Protein AF-A0A3D0FQK7-F1 (afdb_monomer)

Radius of gyration: 13.72 Å; Cα contacts (8 Å, |Δi|>4): 48; chains: 1; bounding box: 20×18×44 Å

Nearest PDB structures (foldseek):
  4f3y-assembly1_B-2  TM=7.426E-01  e=3.500E-01  Burkholderia thailandensis E264
  1yl5-assembly1_A  TM=7.107E-01  e=2.839E-01  Mycobacterium tuberculosis
  6j0y-assembly2_B  TM=5.005E-01  e=2.301E+00  Saccharomyces cerevisiae S288C
  6j0w-assembly1_A  TM=3.943E-01  e=2.645E+00  Saccharomyces cerevisiae S288C
  6j0x-assembly4_D  TM=4.095E-01  e=2.837E+00  Saccharomyces cerevisiae S288C

Foldseek 3Di:
DADEEEAEPCVDPVNVVVVVVLVVDPSHPYYHYDYDDPPPDDPD

Mean predicted aligned error: 4.88 Å

Secondary structure (DSSP, 8-state):
--EEEEEE-TTSHHHHHHHHHHHH-TTEEEEEEE-PPP-S----

Sequence (44 aa):
MPMKIIITGATGYVGEGVLLELLRCEKVEKVLSVSRRPTGVLQG

Solvent-accessible surface area (backbone atoms only — not comparable to full-atom values): 2905 Å² total; per-residue (Å²): 132,66,38,77,44,79,44,64,60,48,87,40,82,66,29,37,55,51,49,58,49,52,77,68,35,88,58,44,71,47,77,47,79,53,74,88,72,87,82,81,74,79,89,124

Structure (mmCIF, N/CA/C/O backbone):
data_AF-A0A3D0FQK7-F1
#
_entry.id   AF-A0A3D0FQK7-F1
#
loop_
_atom_site.group_PDB
_atom_site.id
_atom_site.type_symbol
_atom_site.label_atom_id
_atom_site.label_alt_id
_atom_site.label_comp_id
_atom_site.label_asym_id
_atom_site.label_entity_id
_atom_site.label_seq_id
_atom_site.pdbx_PDB_ins_code
_atom_site.Cartn_x
_atom_site.Cartn_y
_atom_site.Cartn_z
_atom_site.occupancy
_atom_site.B_iso_or_equiv
_atom_site.auth_seq_id
_atom_site.auth_comp_id
_atom_site.auth_asym_id
_atom_site.auth_atom_id
_atom_site.pdbx_PDB_model_num
ATOM 1 N N . MET A 1 1 ? -6.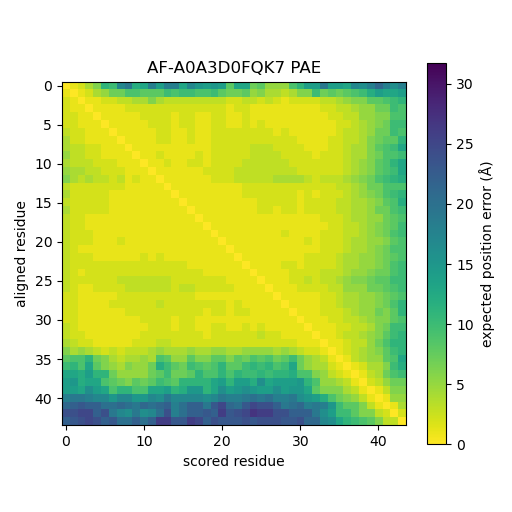226 12.312 14.783 1.00 80.31 1 MET A N 1
ATOM 2 C CA . MET A 1 1 ? -6.805 11.803 13.520 1.00 80.31 1 MET A CA 1
ATOM 3 C C . MET A 1 1 ? -5.949 10.635 13.063 1.00 80.31 1 MET A C 1
ATOM 5 O O . MET A 1 1 ? -4.732 10.769 13.169 1.00 80.31 1 MET A O 1
ATOM 9 N N . PRO A 1 2 ? -6.529 9.501 12.651 1.00 87.75 2 PRO A N 1
ATOM 10 C CA . PRO A 1 2 ? -5.740 8.356 12.213 1.00 87.75 2 PRO A CA 1
ATOM 11 C C . PRO A 1 2 ? -5.090 8.640 10.841 1.00 87.75 2 PRO A C 1
ATOM 13 O O . PRO A 1 2 ? -5.621 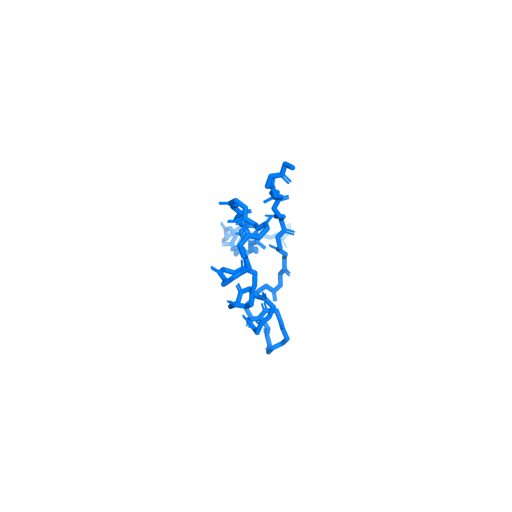9.396 10.026 1.00 87.75 2 PRO A O 1
ATOM 16 N N . MET A 1 3 ? -3.880 8.121 10.628 1.00 97.56 3 MET A N 1
ATOM 17 C CA . MET A 1 3 ? -3.007 8.432 9.491 1.00 97.56 3 MET A CA 1
ATOM 18 C C . MET A 1 3 ? -3.311 7.547 8.281 1.00 97.56 3 MET A C 1
ATOM 20 O O . MET A 1 3 ? -3.567 6.353 8.422 1.00 97.56 3 MET A O 1
ATOM 24 N N . LYS A 1 4 ? -3.197 8.108 7.075 1.00 98.31 4 LYS A N 1
ATOM 25 C CA . LYS A 1 4 ? -3.266 7.363 5.809 1.00 98.31 4 LYS A CA 1
ATOM 26 C C . LYS A 1 4 ? -1.892 7.384 5.159 1.00 98.31 4 LYS A C 1
ATOM 28 O O . LYS A 1 4 ? -1.351 8.460 4.921 1.00 98.31 4 LYS A O 1
ATOM 33 N N . ILE A 1 5 ? -1.333 6.209 4.894 1.00 98.19 5 ILE A N 1
ATOM 34 C CA . ILE A 1 5 ? 0.047 6.060 4.424 1.00 98.19 5 ILE A CA 1
ATOM 35 C C . ILE A 1 5 ? 0.058 5.502 3.003 1.00 98.19 5 ILE A C 1
ATOM 37 O O . ILE A 1 5 ? -0.682 4.571 2.684 1.00 98.19 5 ILE A O 1
ATOM 41 N N . ILE A 1 6 ? 0.930 6.048 2.158 1.00 98.00 6 ILE A N 1
ATOM 42 C CA . ILE A 1 6 ? 1.315 5.444 0.882 1.00 98.00 6 ILE A CA 1
ATOM 43 C C . ILE A 1 6 ? 2.728 4.893 1.055 1.00 98.00 6 ILE A C 1
ATOM 45 O O . ILE A 1 6 ? 3.616 5.616 1.502 1.00 98.00 6 ILE A O 1
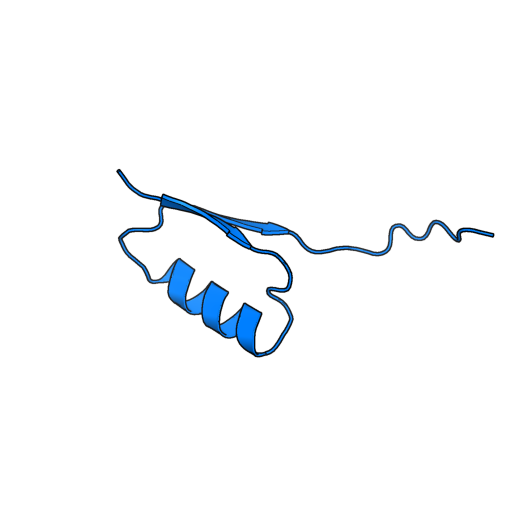ATOM 49 N N . ILE A 1 7 ? 2.936 3.626 0.700 1.00 96.94 7 ILE A N 1
ATOM 50 C CA . ILE A 1 7 ? 4.247 2.976 0.734 1.00 96.94 7 ILE A CA 1
ATOM 51 C C . ILE A 1 7 ? 4.606 2.441 -0.651 1.00 96.94 7 ILE A C 1
ATOM 53 O O . ILE A 1 7 ? 3.789 1.826 -1.334 1.00 96.94 7 ILE A O 1
ATOM 57 N N . THR A 1 8 ? 5.848 2.668 -1.065 1.00 96.62 8 THR A N 1
ATOM 58 C CA . THR A 1 8 ? 6.458 2.080 -2.265 1.00 96.62 8 THR A CA 1
ATOM 59 C C . THR A 1 8 ? 7.609 1.174 -1.851 1.00 96.62 8 THR A C 1
ATOM 61 O O . THR A 1 8 ? 8.199 1.385 -0.796 1.00 96.62 8 THR A O 1
ATOM 64 N N . GLY A 1 9 ? 7.975 0.189 -2.675 1.00 95.31 9 GLY A N 1
ATOM 65 C CA . GLY A 1 9 ? 9.109 -0.692 -2.353 1.00 95.31 9 GLY A CA 1
ATOM 66 C C . GLY A 1 9 ? 8.836 -1.669 -1.203 1.00 95.31 9 GLY A C 1
ATOM 67 O O . GLY A 1 9 ? 9.772 -2.239 -0.651 1.00 95.31 9 GLY A O 1
ATOM 68 N N . ALA A 1 10 ? 7.562 -1.903 -0.870 1.00 96.69 10 ALA A N 1
ATOM 69 C CA . ALA A 1 10 ? 7.133 -2.812 0.196 1.00 96.69 10 ALA A CA 1
ATOM 70 C C . ALA A 1 10 ? 7.499 -4.295 -0.038 1.00 96.69 10 ALA A C 1
ATOM 72 O O . ALA A 1 10 ? 7.275 -5.118 0.836 1.00 96.69 10 ALA A O 1
ATOM 73 N N . THR A 1 11 ? 8.041 -4.644 -1.210 1.00 94.25 11 THR A N 1
ATOM 74 C CA . THR A 1 11 ? 8.517 -5.997 -1.544 1.00 94.25 11 THR A CA 1
ATOM 75 C C . THR A 1 11 ? 9.984 -6.232 -1.181 1.00 94.25 11 THR A C 1
ATOM 77 O O . THR A 1 11 ? 10.475 -7.344 -1.335 1.00 94.25 11 THR A O 1
ATOM 80 N N . GLY A 1 12 ? 10.730 -5.186 -0.812 1.00 95.06 12 GLY A N 1
ATOM 81 C CA . GLY A 1 12 ? 12.114 -5.321 -0.356 1.00 95.06 12 GLY A CA 1
ATOM 82 C C . GLY A 1 12 ? 12.184 -5.663 1.132 1.00 95.06 12 GLY A C 1
ATOM 83 O O . GLY A 1 12 ? 11.250 -5.371 1.870 1.00 95.06 12 GLY A O 1
ATOM 84 N N . TYR A 1 13 ? 13.327 -6.185 1.586 1.00 96.69 13 TYR A N 1
ATOM 85 C CA . TYR A 1 13 ? 13.548 -6.639 2.970 1.00 96.69 13 TYR A CA 1
ATOM 86 C C . TYR A 1 13 ? 13.096 -5.628 4.041 1.00 96.69 13 TYR A C 1
ATOM 88 O O . TYR A 1 13 ? 12.388 -5.967 4.983 1.00 96.69 13 TYR A O 1
ATOM 96 N N . VAL A 1 14 ? 13.460 -4.353 3.872 1.00 97.38 14 VAL A N 1
ATOM 97 C CA . VAL A 1 14 ? 13.073 -3.285 4.810 1.00 97.38 14 VAL A CA 1
ATOM 98 C C . VAL A 1 14 ? 11.617 -2.868 4.610 1.00 97.38 14 VAL A C 1
ATOM 100 O O . VAL A 1 14 ? 10.887 -2.678 5.577 1.00 97.38 14 VAL A O 1
ATOM 103 N N . GLY A 1 15 ? 11.183 -2.732 3.355 1.00 97.25 15 GLY A N 1
ATOM 104 C CA . GLY A 1 15 ? 9.832 -2.281 3.028 1.00 97.25 15 GLY A CA 1
ATOM 105 C C . GLY A 1 15 ? 8.750 -3.238 3.529 1.00 97.25 15 GLY A C 1
ATOM 106 O O . GLY A 1 15 ? 7.698 -2.779 3.969 1.00 97.25 15 GLY A O 1
ATOM 107 N N . GLU A 1 16 ? 9.027 -4.541 3.512 1.00 97.69 16 GLU A N 1
ATOM 108 C CA . GLU A 1 16 ? 8.135 -5.570 4.046 1.00 97.69 16 GLU A CA 1
ATOM 109 C C . GLU A 1 16 ? 7.969 -5.424 5.565 1.00 97.69 16 GLU A C 1
ATOM 111 O O . GLU A 1 16 ? 6.842 -5.345 6.058 1.00 97.69 16 GLU A O 1
ATOM 116 N N . GLY A 1 17 ? 9.076 -5.284 6.304 1.00 98.31 17 GLY A N 1
ATOM 117 C CA . GLY A 1 17 ? 9.040 -5.048 7.751 1.00 98.31 17 GLY A CA 1
ATOM 118 C C . GLY A 1 17 ? 8.298 -3.760 8.124 1.00 98.31 17 GLY A C 1
ATOM 119 O O . GLY A 1 17 ? 7.481 -3.759 9.044 1.00 98.31 17 GLY A O 1
ATOM 120 N N . VAL A 1 18 ? 8.512 -2.678 7.366 1.00 98.12 18 VAL A N 1
ATOM 121 C CA . VAL A 1 18 ? 7.793 -1.408 7.562 1.00 98.12 18 VAL A CA 1
ATOM 122 C C . VAL A 1 18 ? 6.293 -1.575 7.314 1.00 98.12 18 VAL A C 1
ATOM 124 O O . VAL A 1 18 ? 5.494 -1.075 8.103 1.00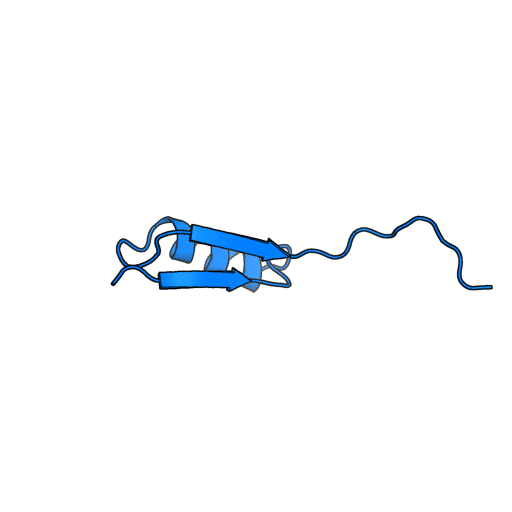 98.12 18 VAL A O 1
ATOM 127 N N . LEU A 1 19 ? 5.883 -2.287 6.259 1.00 98.12 19 LEU A N 1
ATOM 128 C CA . LEU A 1 19 ? 4.465 -2.545 5.998 1.00 98.12 19 LEU A CA 1
ATOM 129 C C . LEU A 1 19 ? 3.814 -3.337 7.144 1.00 98.12 19 LEU A C 1
ATOM 131 O O . LEU A 1 19 ? 2.720 -2.974 7.575 1.00 98.12 19 LEU A O 1
ATOM 135 N N . LEU A 1 20 ? 4.480 -4.376 7.657 1.00 98.06 20 LEU A N 1
ATOM 136 C CA . LEU A 1 20 ? 3.975 -5.170 8.783 1.00 98.06 20 LEU A CA 1
ATOM 137 C C . LEU A 1 20 ? 3.781 -4.323 10.046 1.00 98.06 20 LEU A C 1
ATOM 139 O O . LEU A 1 20 ? 2.772 -4.481 10.734 1.00 98.06 20 LEU A O 1
ATOM 143 N N . GLU A 1 21 ? 4.705 -3.405 10.326 1.00 98.12 21 GLU A N 1
ATOM 144 C CA . GLU A 1 21 ? 4.606 -2.503 11.475 1.00 98.12 21 GLU A CA 1
ATOM 145 C C . GLU A 1 21 ? 3.483 -1.470 11.299 1.00 98.12 21 GLU A C 1
ATOM 147 O O . GLU A 1 21 ? 2.683 -1.246 12.208 1.00 98.12 21 GLU A O 1
ATOM 152 N N . LEU A 1 22 ? 3.348 -0.890 10.101 1.00 97.69 22 LEU A N 1
ATOM 153 C CA . LEU A 1 22 ? 2.267 0.050 9.790 1.00 97.69 22 LEU A CA 1
ATOM 154 C C . LEU A 1 22 ? 0.881 -0.585 9.948 1.00 97.69 22 LEU A C 1
ATOM 156 O O . LEU A 1 22 ? -0.035 0.086 10.415 1.00 97.69 22 LEU A O 1
ATOM 160 N N . LEU A 1 23 ? 0.727 -1.866 9.597 1.00 97.31 23 LEU A N 1
ATOM 161 C CA . LEU A 1 23 ? -0.531 -2.605 9.766 1.00 97.31 23 LEU A CA 1
ATOM 162 C C . LEU A 1 23 ? -0.881 -2.885 11.238 1.00 97.31 23 LEU A C 1
ATOM 164 O O . LEU A 1 23 ? -2.039 -3.172 11.534 1.00 97.31 23 LEU A O 1
ATOM 168 N N . ARG A 1 24 ? 0.091 -2.810 12.156 1.00 97.81 24 ARG A N 1
ATOM 169 C CA . ARG A 1 24 ? -0.101 -2.994 13.608 1.00 97.81 24 ARG A CA 1
ATOM 170 C C . ARG A 1 24 ? -0.222 -1.675 14.370 1.00 97.81 24 ARG A C 1
ATOM 172 O O . ARG A 1 24 ? -0.565 -1.675 15.548 1.00 97.81 24 ARG A O 1
ATOM 179 N N . CYS A 1 25 ? 0.069 -0.550 13.724 1.00 97.56 25 CYS A N 1
ATOM 180 C CA . CYS A 1 25 ? 0.077 0.753 14.367 1.00 97.56 25 CYS A CA 1
ATOM 181 C C . CYS A 1 25 ? -1.351 1.297 14.521 1.00 97.56 25 CYS A C 1
ATOM 183 O O . CYS A 1 25 ? -1.973 1.693 13.540 1.00 97.56 25 CYS A O 1
ATOM 185 N N . GLU A 1 26 ? -1.842 1.431 15.756 1.00 96.88 26 GLU A N 1
ATOM 186 C CA . GLU A 1 26 ? -3.184 1.975 16.055 1.00 96.88 26 GLU A CA 1
ATOM 187 C C . GLU A 1 26 ? -3.418 3.392 15.508 1.00 96.88 26 GLU A C 1
ATOM 189 O O . GLU A 1 26 ? -4.550 3.841 15.332 1.00 96.88 26 GLU A O 1
ATOM 194 N N . LYS A 1 27 ? -2.335 4.123 15.228 1.00 97.50 27 LYS A N 1
ATOM 195 C CA . LYS A 1 27 ? -2.396 5.468 14.652 1.00 97.50 27 LYS A CA 1
ATOM 196 C C . LYS A 1 27 ? -2.570 5.452 13.132 1.00 97.50 27 LYS A C 1
ATOM 198 O O . LYS A 1 27 ? -2.728 6.531 12.565 1.00 97.50 27 LYS A O 1
ATOM 203 N N . VAL A 1 28 ? -2.523 4.296 12.467 1.00 98.12 28 VAL A N 1
ATOM 204 C CA . VAL A 1 28 ? -2.653 4.144 11.010 1.00 98.12 28 VAL A CA 1
ATOM 205 C C . VAL A 1 28 ? -4.041 3.600 10.668 1.00 98.12 28 VAL A C 1
ATOM 207 O O . VAL A 1 28 ? -4.414 2.505 11.063 1.00 98.12 28 VAL A O 1
ATOM 210 N N . GLU A 1 29 ? -4.809 4.369 9.897 1.00 98.25 29 GLU A N 1
ATOM 211 C CA . GLU A 1 29 ? -6.135 3.983 9.393 1.00 98.25 29 GLU A CA 1
ATOM 212 C C . GLU A 1 29 ? -6.031 3.030 8.199 1.00 98.25 29 GLU A C 1
ATOM 214 O O . GLU A 1 29 ? -6.802 2.082 8.063 1.00 98.25 29 GLU A O 1
ATOM 219 N N . LYS A 1 30 ? -5.120 3.336 7.267 1.00 98.06 30 LYS A N 1
ATOM 220 C CA . LYS A 1 30 ? -5.025 2.650 5.978 1.00 98.06 30 LYS A CA 1
ATOM 221 C C . LYS A 1 30 ? -3.638 2.800 5.374 1.00 98.06 30 LYS A C 1
ATOM 223 O O . LYS A 1 30 ? -3.043 3.878 5.423 1.00 98.06 30 LYS A O 1
ATOM 228 N N . VAL A 1 31 ? -3.189 1.737 4.713 1.00 98.12 31 VAL A N 1
ATOM 229 C CA . VAL A 1 31 ? -1.964 1.725 3.913 1.00 98.12 31 VAL A CA 1
ATOM 230 C C . VAL A 1 31 ? -2.308 1.409 2.460 1.00 98.12 31 VAL A C 1
ATOM 232 O O . VAL A 1 31 ? -2.968 0.411 2.171 1.00 98.12 31 VAL A O 1
ATOM 235 N N . LEU A 1 32 ? -1.861 2.256 1.535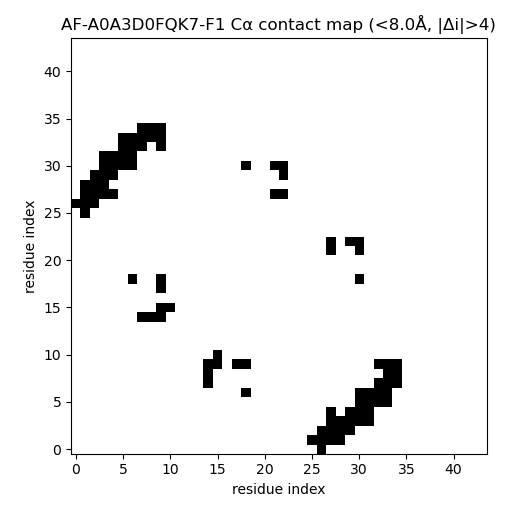 1.00 98.06 32 LEU A N 1
ATOM 236 C CA . LEU A 1 32 ? -1.834 1.965 0.105 1.00 98.06 32 LEU A CA 1
ATOM 237 C C . LEU A 1 32 ? -0.413 1.545 -0.278 1.00 98.06 32 LEU A C 1
ATOM 239 O O . LEU A 1 32 ? 0.502 2.366 -0.273 1.00 98.06 32 LEU A O 1
ATOM 243 N N . SER A 1 33 ? -0.235 0.273 -0.628 1.00 96.62 33 SER A N 1
ATOM 244 C CA . SER A 1 33 ? 1.031 -0.231 -1.164 1.00 96.62 33 SER A CA 1
ATOM 245 C C . SER A 1 33 ? 1.050 -0.089 -2.683 1.00 96.62 33 SER A C 1
ATOM 247 O O . SER A 1 33 ? 0.273 -0.739 -3.386 1.00 96.62 33 SER A O 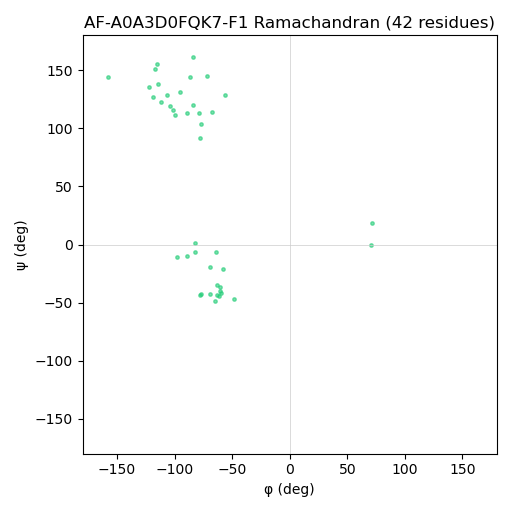1
ATOM 249 N N . VAL A 1 34 ? 1.926 0.775 -3.194 1.00 95.44 34 VAL A N 1
ATOM 250 C CA . VAL A 1 34 ? 2.105 1.012 -4.628 1.00 95.44 34 VAL A CA 1
ATOM 251 C C . VAL A 1 34 ? 3.345 0.263 -5.100 1.00 95.44 34 VAL A C 1
ATOM 253 O O . VAL A 1 34 ? 4.476 0.559 -4.710 1.00 95.44 34 VAL A O 1
ATOM 256 N N . SER A 1 35 ? 3.129 -0.713 -5.975 1.00 89.12 35 SER A N 1
ATOM 257 C CA . SER A 1 35 ? 4.187 -1.466 -6.646 1.00 89.12 35 SER A CA 1
ATOM 258 C C . SER A 1 35 ? 4.116 -1.242 -8.152 1.00 89.12 35 SER A C 1
ATOM 260 O O . SER A 1 35 ? 3.049 -0.992 -8.713 1.00 89.12 35 SER A O 1
ATOM 262 N N . ARG A 1 36 ? 5.269 -1.327 -8.822 1.00 87.62 36 ARG A N 1
ATOM 263 C CA . ARG A 1 36 ? 5.315 -1.343 -10.286 1.00 87.62 36 ARG A CA 1
ATOM 264 C C . ARG A 1 36 ? 5.078 -2.772 -10.752 1.00 87.62 36 ARG A C 1
ATOM 266 O O . ARG A 1 36 ? 5.863 -3.655 -10.422 1.00 87.62 36 ARG A O 1
ATOM 273 N N . ARG A 1 37 ? 4.022 -2.987 -11.534 1.00 80.81 37 ARG A N 1
ATOM 274 C CA . ARG A 1 37 ? 3.887 -4.191 -12.358 1.00 80.81 37 ARG A CA 1
ATOM 275 C C . ARG A 1 37 ? 4.391 -3.858 -13.762 1.00 80.81 37 ARG A C 1
ATOM 277 O O . ARG A 1 37 ? 3.985 -2.818 -14.284 1.00 80.81 37 ARG A O 1
ATOM 284 N N . PRO A 1 38 ? 5.258 -4.685 -14.372 1.00 79.88 38 PRO A N 1
ATOM 285 C CA . PRO A 1 38 ? 5.577 -4.531 -15.784 1.00 79.88 38 PRO A CA 1
ATOM 286 C C . PRO A 1 38 ? 4.271 -4.598 -16.575 1.00 79.88 38 PRO A C 1
ATOM 288 O O . PRO A 1 38 ? 3.477 -5.516 -16.385 1.00 79.88 38 PRO A O 1
ATOM 291 N N . THR A 1 39 ? 4.031 -3.622 -17.441 1.00 82.62 39 THR A N 1
ATOM 292 C CA . THR A 1 39 ? 2.804 -3.555 -18.248 1.00 82.62 39 THR A CA 1
ATOM 293 C C . THR A 1 39 ? 2.879 -4.426 -19.503 1.00 82.62 39 THR A C 1
ATOM 295 O O . THR A 1 39 ? 1.944 -4.434 -20.293 1.00 82.62 39 THR A O 1
ATOM 298 N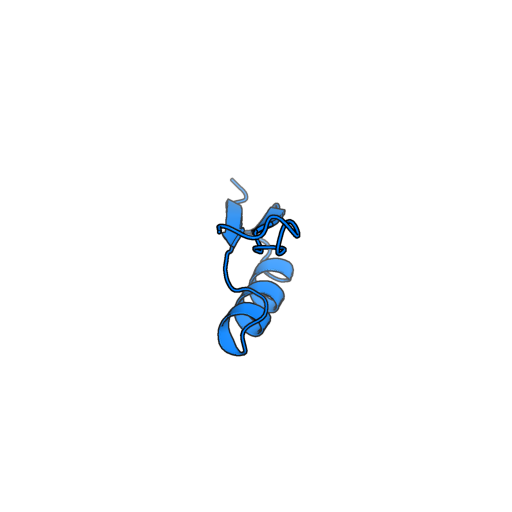 N . GLY A 1 40 ? 3.991 -5.140 -19.716 1.00 78.94 40 GLY A N 1
ATOM 299 C CA . GLY A 1 40 ? 4.248 -5.914 -20.935 1.00 78.94 40 GLY A CA 1
ATOM 300 C C . GLY A 1 40 ? 4.523 -5.052 -22.171 1.00 78.94 40 GLY A C 1
ATOM 301 O O . GLY A 1 40 ? 4.792 -5.593 -23.238 1.00 78.94 40 GLY A O 1
ATOM 302 N N . VAL A 1 41 ? 4.489 -3.722 -22.039 1.00 81.94 41 VAL A N 1
ATOM 303 C CA . VAL A 1 41 ? 4.819 -2.801 -23.126 1.00 81.94 41 VAL A CA 1
ATOM 304 C C . VAL A 1 41 ? 6.337 -2.762 -23.254 1.00 81.94 41 VAL A C 1
ATOM 306 O O . VAL A 1 41 ? 7.027 -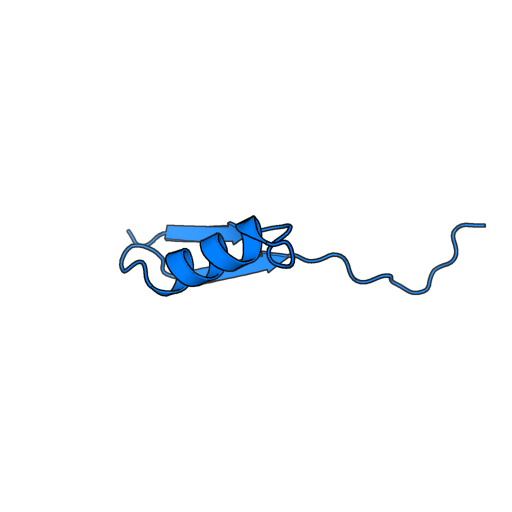2.171 -22.423 1.00 81.94 41 VAL A O 1
ATOM 309 N N . LEU A 1 42 ? 6.859 -3.439 -24.275 1.00 72.50 42 LEU A N 1
ATOM 310 C CA . LEU A 1 42 ? 8.251 -3.295 -24.678 1.00 72.50 42 LEU A CA 1
ATOM 311 C C . LEU A 1 42 ? 8.417 -1.878 -25.231 1.00 72.50 42 LEU A C 1
ATOM 313 O O . LEU A 1 42 ?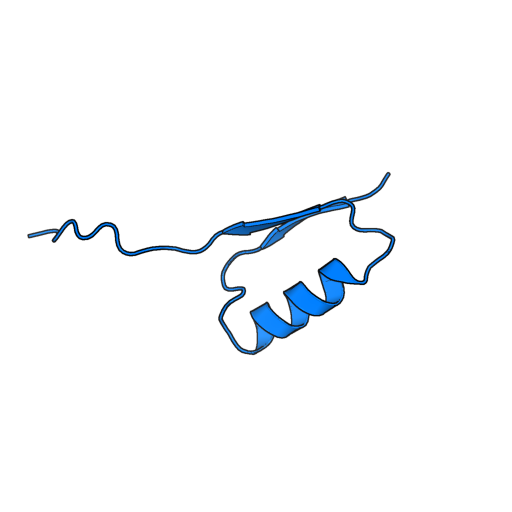 7.817 -1.534 -26.246 1.00 72.50 42 LEU A O 1
ATOM 317 N N . GLN A 1 43 ? 9.198 -1.049 -24.541 1.00 64.31 43 GLN A N 1
ATOM 318 C CA . GLN A 1 43 ? 9.706 0.184 -25.131 1.00 64.31 43 GLN A CA 1
ATOM 319 C C . GLN A 1 43 ? 10.868 -0.211 -26.044 1.00 64.31 43 GLN A C 1
ATOM 321 O O . GLN A 1 43 ? 11.989 -0.408 -25.576 1.00 64.31 43 GLN A O 1
ATOM 326 N N . GLY A 1 44 ? 10.534 -0.446 -27.313 1.00 57.84 44 GLY A N 1
ATOM 327 C CA . GLY A 1 44 ? 11.471 -0.463 -28.434 1.00 57.84 44 GLY A CA 1
ATOM 328 C C . GLY A 1 44 ? 11.518 0.901 -29.098 1.00 57.84 44 GLY A C 1
ATOM 329 O O . GLY A 1 44 ? 10.464 1.579 -29.094 1.00 57.84 44 GLY A O 1
#

pLDDT: mean 92.22, std 9.61, range [57.84, 98.31]